Protein AF-A0A0K0FM00-F1 (afdb_monomer_lite)

Secondary structure (DSSP, 8-state):
----------------------------GGGSSTT-SSHHHHHHHHHHHHHHHHHHHHHHHHHHHHHHHHTS---S-SS--HHHHHHHHHHHHHHHHHHHHHHHHHHHHHHHHHHHHHHHHHHHHHHHHHHHHHHHHHHHHHT-

Organism: Strongyloides venezuelensis (NCBI:txid75913)

Sequence (144 aa):
MGDYSNSYTNNKNDFSDDDEEHYSDVQSPTSHLDDLDSEDEKAKHAREQHRALERRRRDNIKEMYAVLKSSIPVNDSDAPPRTTILIKTFETIKETSQAIQNYDDDCRMLQEENEQLEEELATLEEQYMKISKEIDEERNQNNK

Structure (mmCIF, N/CA/C/O backbone):
data_AF-A0A0K0FM00-F1
#
_entry.id   AF-A0A0K0FM00-F1
#
loop_
_atom_site.group_PDB
_atom_site.id
_atom_site.type_symbol
_atom_site.label_atom_id
_atom_site.label_alt_id
_atom_site.label_comp_id
_atom_site.label_asym_id
_atom_site.label_entity_id
_atom_site.label_seq_id
_atom_site.pdbx_PDB_ins_code
_atom_site.Cartn_x
_atom_site.Cartn_y
_atom_site.Cartn_z
_atom_site.occupancy
_atom_site.B_iso_or_equiv
_atom_site.auth_seq_id
_atom_site.auth_comp_id
_atom_site.auth_asym_id
_atom_site.auth_atom_id
_atom_site.pdbx_PDB_model_num
ATOM 1 N N . MET A 1 1 ? 26.197 38.320 -0.863 1.00 39.03 1 MET A N 1
ATOM 2 C CA . MET A 1 1 ? 25.007 38.441 -1.732 1.00 39.03 1 MET A CA 1
ATOM 3 C C . MET A 1 1 ? 25.479 38.159 -3.147 1.00 39.03 1 MET A C 1
ATOM 5 O O . MET A 1 1 ? 26.338 38.899 -3.595 1.00 39.03 1 MET A O 1
ATOM 9 N N . GLY A 1 2 ? 25.263 36.958 -3.691 1.00 45.50 2 GLY A N 1
ATOM 10 C CA . GLY A 1 2 ? 24.057 36.597 -4.468 1.00 45.50 2 GLY A CA 1
ATOM 11 C C . GLY A 1 2 ? 24.296 37.059 -5.918 1.00 45.50 2 GLY A C 1
ATOM 12 O O . GLY A 1 2 ? 24.593 38.228 -6.104 1.00 45.50 2 GLY A O 1
ATOM 13 N N . ASP A 1 3 ? 24.356 36.228 -6.958 1.00 41.09 3 ASP A N 1
ATOM 14 C CA . ASP A 1 3 ? 23.442 35.130 -7.261 1.00 41.09 3 ASP A CA 1
ATOM 15 C C . ASP A 1 3 ? 24.099 34.026 -8.107 1.00 41.09 3 ASP A C 1
ATOM 17 O O . ASP A 1 3 ? 24.854 34.276 -9.048 1.00 41.09 3 ASP A O 1
ATOM 21 N N . TYR A 1 4 ? 23.773 32.781 -7.760 1.00 45.44 4 TYR A N 1
ATOM 22 C CA . TYR A 1 4 ? 24.055 31.586 -8.548 1.00 45.44 4 TYR A CA 1
ATOM 23 C C . TYR A 1 4 ? 23.061 31.513 -9.714 1.00 45.44 4 TYR A C 1
ATOM 25 O O . TYR A 1 4 ? 21.887 31.211 -9.511 1.00 45.44 4 TYR A O 1
ATOM 33 N N . SER A 1 5 ? 23.528 31.749 -10.939 1.00 49.75 5 SER A N 1
ATOM 34 C CA . SER A 1 5 ? 22.762 31.426 -12.146 1.00 49.75 5 SER A CA 1
ATOM 35 C C . SER A 1 5 ? 22.973 29.950 -12.483 1.00 49.75 5 SER A C 1
ATOM 37 O O . SER A 1 5 ? 24.011 29.563 -13.015 1.00 49.75 5 SER A O 1
ATOM 39 N N . ASN A 1 6 ? 22.008 29.114 -12.102 1.00 40.91 6 ASN A N 1
ATOM 40 C CA . ASN A 1 6 ? 22.009 27.677 -12.353 1.00 40.91 6 ASN A CA 1
ATOM 41 C C . ASN A 1 6 ? 20.945 27.366 -13.418 1.00 40.91 6 ASN A C 1
ATOM 43 O O . ASN A 1 6 ? 19.800 27.051 -13.096 1.00 40.91 6 ASN A O 1
ATOM 47 N N . SER A 1 7 ? 21.294 27.514 -14.697 1.00 40.41 7 SER A N 1
ATOM 48 C CA . SER A 1 7 ? 20.387 27.218 -15.811 1.00 40.41 7 SER A CA 1
ATOM 49 C C . SER A 1 7 ? 20.455 25.734 -16.189 1.00 40.41 7 SER A C 1
ATOM 51 O O . SER A 1 7 ? 21.160 25.347 -17.122 1.00 40.41 7 SER A O 1
ATOM 53 N N . TYR A 1 8 ? 19.707 24.889 -15.481 1.00 44.97 8 TYR A N 1
ATOM 54 C CA . TYR A 1 8 ? 19.398 23.536 -15.949 1.00 44.97 8 TYR A CA 1
ATOM 55 C C . TYR A 1 8 ? 18.178 23.565 -16.871 1.00 44.97 8 TYR A C 1
ATOM 57 O O . TYR A 1 8 ? 17.052 23.316 -16.451 1.00 44.97 8 TYR A O 1
ATOM 65 N N . THR A 1 9 ? 18.408 23.838 -18.153 1.00 49.88 9 THR A N 1
ATOM 66 C CA . THR A 1 9 ? 17.435 23.539 -19.211 1.00 49.88 9 THR A CA 1
ATOM 67 C C . THR A 1 9 ? 18.142 22.909 -20.397 1.00 49.88 9 THR A C 1
ATOM 69 O O . THR A 1 9 ? 18.679 23.608 -21.251 1.00 49.88 9 THR A O 1
ATOM 72 N N . ASN A 1 10 ? 18.121 21.579 -20.457 1.00 40.06 10 ASN A N 1
ATOM 73 C CA . ASN A 1 10 ?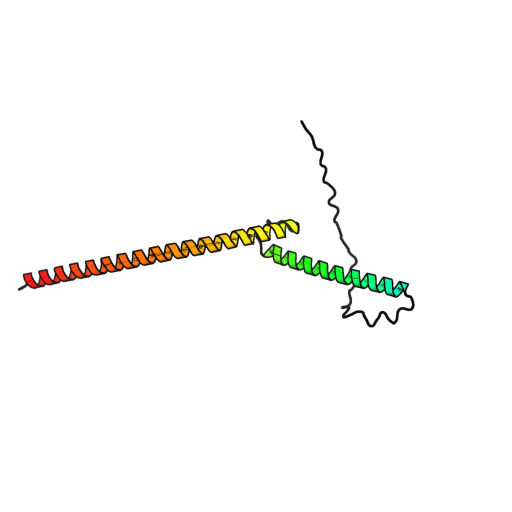 18.105 20.865 -21.730 1.00 40.06 10 ASN A CA 1
ATOM 74 C C . ASN A 1 10 ? 17.588 19.441 -21.499 1.00 40.06 10 ASN A C 1
ATOM 76 O O . ASN A 1 10 ? 18.336 18.470 -21.494 1.00 40.06 10 ASN A O 1
ATOM 80 N N . ASN A 1 11 ? 16.280 19.323 -21.265 1.00 49.47 11 ASN A N 1
ATOM 81 C CA . ASN A 1 11 ? 15.602 18.034 -21.306 1.00 49.47 11 ASN A CA 1
ATOM 82 C C . ASN A 1 11 ? 15.235 17.748 -22.771 1.00 49.47 11 ASN A C 1
ATOM 84 O O . ASN A 1 11 ? 14.113 17.981 -23.205 1.00 49.47 11 ASN A O 1
ATOM 88 N N . LYS A 1 12 ? 16.224 17.299 -23.551 1.00 53.53 12 LYS A N 1
ATOM 89 C CA . LYS A 1 12 ? 16.005 16.616 -24.830 1.00 53.53 12 LYS A CA 1
ATOM 90 C C . LYS A 1 12 ? 16.305 15.140 -24.622 1.00 53.53 12 LYS A C 1
ATOM 92 O O . LYS A 1 12 ? 17.395 14.681 -24.926 1.00 53.53 12 LYS A O 1
ATOM 97 N N . ASN A 1 13 ? 15.327 14.423 -24.088 1.00 48.69 13 ASN A N 1
ATOM 98 C CA . ASN A 1 13 ? 15.236 12.977 -24.253 1.00 48.69 13 ASN A CA 1
ATOM 99 C C . ASN A 1 13 ? 13.907 12.677 -24.946 1.00 48.69 13 ASN A C 1
ATOM 101 O O . ASN A 1 13 ? 13.009 12.072 -24.370 1.00 48.69 13 ASN A O 1
ATOM 105 N N . ASP A 1 14 ? 13.797 13.167 -26.178 1.00 54.19 14 ASP A N 1
ATOM 106 C CA . ASP A 1 14 ? 12.871 12.644 -27.175 1.00 54.19 14 ASP A CA 1
ATOM 107 C C . ASP A 1 14 ? 13.636 11.565 -27.950 1.00 54.19 14 ASP A C 1
ATOM 109 O O . ASP A 1 14 ? 14.334 11.839 -28.922 1.00 54.19 14 ASP A O 1
ATOM 113 N N . PHE A 1 15 ? 13.629 10.352 -27.399 1.00 48.22 15 PHE A N 1
ATOM 114 C CA . PHE A 1 15 ? 14.044 9.145 -28.106 1.00 48.22 15 PHE A CA 1
ATOM 115 C C . PHE A 1 15 ? 12.770 8.525 -28.694 1.00 48.22 15 PHE A C 1
ATOM 117 O O . PHE A 1 15 ? 12.253 7.539 -28.168 1.00 48.22 15 PHE A O 1
ATOM 124 N N . SER A 1 16 ? 12.227 9.142 -29.744 1.00 49.12 16 SER A N 1
ATOM 125 C CA . SER A 1 16 ? 11.353 8.435 -30.681 1.00 49.12 16 SER A CA 1
ATOM 126 C C . SER A 1 16 ? 12.253 7.639 -31.627 1.00 49.12 16 SER A C 1
ATOM 128 O O . SER A 1 16 ? 12.805 8.138 -32.600 1.00 49.12 16 SER A O 1
ATOM 130 N N . ASP A 1 17 ? 12.490 6.391 -31.239 1.00 53.12 17 ASP A N 1
ATOM 131 C CA . ASP A 1 17 ? 13.140 5.356 -32.043 1.00 53.12 17 ASP A CA 1
ATOM 132 C C . ASP A 1 17 ? 12.032 4.693 -32.875 1.00 53.12 17 ASP A C 1
ATOM 134 O O . ASP A 1 17 ? 11.588 3.587 -32.572 1.00 53.12 17 ASP A O 1
ATOM 138 N N . ASP A 1 18 ? 11.489 5.458 -33.827 1.00 50.31 18 ASP A N 1
ATOM 139 C CA . ASP A 1 18 ? 10.442 5.041 -34.769 1.00 50.31 18 ASP A CA 1
ATOM 140 C C . ASP A 1 18 ? 11.066 4.256 -35.935 1.00 50.31 18 ASP A C 1
ATOM 142 O O . ASP A 1 18 ? 10.965 4.638 -37.094 1.00 50.31 18 ASP A O 1
ATOM 146 N N . ASP A 1 19 ? 11.779 3.179 -35.600 1.00 54.31 19 ASP A N 1
ATOM 147 C CA . ASP A 1 19 ? 12.165 2.129 -36.545 1.00 54.31 19 ASP A CA 1
ATOM 148 C C . ASP A 1 19 ? 11.310 0.899 -36.213 1.00 54.31 19 ASP A C 1
ATOM 150 O O . ASP A 1 19 ? 11.698 0.006 -35.454 1.00 54.31 19 ASP A O 1
ATOM 154 N N . GLU A 1 20 ? 10.087 0.895 -36.746 1.00 52.91 20 GLU A N 1
ATOM 155 C CA . GLU A 1 20 ? 9.136 -0.215 -36.685 1.00 52.91 20 GLU A CA 1
ATOM 156 C C . GLU A 1 20 ? 9.595 -1.350 -37.626 1.00 52.91 20 GLU A C 1
ATOM 158 O O . GLU A 1 20 ? 8.971 -1.652 -38.641 1.00 52.91 20 GLU A O 1
ATOM 163 N N . GLU A 1 21 ? 10.738 -1.976 -37.322 1.00 53.25 21 GLU A N 1
ATOM 164 C CA . GLU A 1 21 ? 11.169 -3.201 -38.001 1.00 53.25 21 GLU A CA 1
ATOM 165 C C . GLU A 1 21 ? 10.549 -4.438 -37.331 1.00 53.25 21 GLU A C 1
ATOM 167 O O . GLU A 1 21 ? 10.632 -4.649 -36.122 1.00 53.25 21 GLU A O 1
ATOM 172 N N . HIS A 1 22 ? 9.904 -5.276 -38.144 1.00 56.19 22 HIS A N 1
ATOM 173 C CA . HIS A 1 22 ? 9.198 -6.492 -37.743 1.00 56.19 22 HIS A CA 1
ATOM 174 C C . HIS A 1 22 ? 10.168 -7.538 -37.152 1.00 56.19 22 HIS A C 1
ATOM 176 O O . HIS A 1 22 ? 10.713 -8.383 -37.865 1.00 56.19 22 HIS A O 1
ATOM 182 N N . TYR A 1 23 ? 10.364 -7.515 -35.831 1.00 56.75 23 TYR A N 1
ATOM 183 C CA . TYR A 1 23 ? 11.227 -8.450 -35.105 1.00 56.75 23 TYR A CA 1
ATOM 184 C C . TYR A 1 23 ? 10.694 -9.886 -35.195 1.00 56.75 23 TYR A C 1
ATOM 186 O O . TYR A 1 23 ? 9.684 -10.240 -34.586 1.00 56.75 23 TYR A O 1
ATOM 194 N N . SER A 1 24 ? 11.382 -10.738 -35.955 1.00 47.25 24 SER A N 1
ATOM 195 C CA . SER A 1 24 ? 11.204 -12.184 -35.826 1.00 47.25 24 SER A CA 1
ATOM 196 C C . SER A 1 24 ? 11.703 -12.632 -34.447 1.00 47.25 24 SER A C 1
ATOM 198 O O . SER A 1 24 ? 12.692 -12.110 -33.931 1.00 47.25 24 SER A O 1
ATOM 200 N N . ASP A 1 25 ? 10.980 -13.565 -33.823 1.00 52.94 25 ASP A N 1
ATOM 201 C CA . ASP A 1 25 ? 11.319 -14.172 -32.533 1.00 52.94 25 ASP A CA 1
ATOM 202 C C . ASP A 1 25 ? 12.649 -14.934 -32.662 1.00 52.94 25 ASP A C 1
ATOM 204 O O . ASP A 1 25 ? 12.682 -16.116 -33.004 1.00 52.94 25 ASP A O 1
ATOM 208 N N . VAL A 1 26 ? 13.773 -14.236 -32.462 1.00 57.09 26 VAL A N 1
ATOM 209 C CA . VAL A 1 26 ? 15.116 -14.831 -32.445 1.00 57.09 26 VAL A CA 1
ATOM 210 C C . VAL A 1 26 ? 15.256 -15.642 -31.158 1.00 57.09 26 VAL A C 1
ATOM 212 O O . VAL A 1 26 ? 15.808 -15.199 -30.148 1.00 57.09 26 VAL A O 1
ATOM 215 N N . GLN A 1 27 ? 14.731 -16.864 -31.191 1.00 55.62 27 GLN A N 1
ATOM 216 C CA . GLN A 1 27 ? 15.123 -17.921 -30.274 1.00 55.62 27 GLN A CA 1
ATOM 217 C C . GLN A 1 27 ? 16.553 -18.349 -30.627 1.00 55.62 27 GLN A C 1
ATOM 219 O O . GLN A 1 27 ? 16.780 -18.997 -31.639 1.00 55.62 27 GLN A O 1
ATOM 224 N N . SER A 1 28 ? 17.502 -17.976 -29.764 1.00 50.59 28 SER A N 1
ATOM 225 C CA . SER A 1 28 ? 18.899 -18.441 -29.697 1.00 50.59 28 SER A CA 1
ATOM 226 C C . SER A 1 28 ? 19.745 -18.330 -30.992 1.00 50.59 28 SER A C 1
ATOM 228 O O . SER A 1 28 ? 19.622 -19.145 -31.903 1.00 50.59 28 SER A O 1
ATOM 230 N N . PRO A 1 29 ? 20.698 -17.382 -31.075 1.00 50.22 29 PRO A N 1
ATOM 231 C CA . PRO A 1 29 ? 21.325 -16.990 -32.338 1.00 50.22 29 PRO A CA 1
ATOM 232 C C . PRO A 1 29 ? 22.590 -17.769 -32.733 1.00 50.22 29 PRO A C 1
ATOM 234 O O . PRO A 1 29 ? 23.384 -17.278 -33.534 1.00 50.22 29 PRO A O 1
ATOM 237 N N . THR A 1 30 ? 22.847 -18.955 -32.184 1.00 54.34 30 THR A N 1
ATOM 238 C CA . THR A 1 30 ? 24.133 -19.625 -32.452 1.00 54.34 30 THR A CA 1
ATOM 239 C C . THR A 1 30 ? 24.200 -20.296 -33.824 1.00 54.34 30 THR A C 1
ATOM 241 O O . THR A 1 30 ? 25.298 -20.559 -34.291 1.00 54.34 30 THR A O 1
ATOM 244 N N . SER A 1 31 ? 23.073 -20.570 -34.490 1.00 55.00 31 SER A N 1
ATOM 245 C CA . SER A 1 31 ? 23.056 -21.362 -35.733 1.00 55.00 31 SER A CA 1
ATOM 246 C C . SER A 1 31 ? 23.208 -20.562 -37.032 1.00 55.00 31 SER A C 1
ATOM 248 O O . SER A 1 31 ? 23.450 -21.170 -38.067 1.00 55.00 31 SER A O 1
ATOM 250 N N . HIS A 1 32 ? 23.072 -19.230 -37.012 1.00 56.81 32 HIS A N 1
ATOM 251 C CA . HIS A 1 32 ? 23.121 -18.398 -38.230 1.00 56.81 32 HIS A CA 1
ATOM 252 C C . HIS A 1 32 ? 24.405 -17.558 -38.359 1.00 56.81 32 HIS A C 1
ATOM 254 O O . HIS A 1 32 ? 24.562 -16.788 -39.299 1.00 56.81 32 HIS A O 1
ATOM 260 N N . LEU A 1 33 ? 25.330 -17.685 -37.403 1.00 56.75 33 LEU A N 1
ATOM 261 C CA . LEU A 1 33 ? 26.640 -17.022 -37.445 1.00 56.75 33 LEU A CA 1
ATOM 262 C C . LEU A 1 33 ? 27.644 -17.744 -38.359 1.00 56.75 33 LEU A C 1
ATOM 264 O O . LEU A 1 33 ? 28.577 -17.103 -38.840 1.00 56.75 33 LEU A O 1
ATOM 268 N N . ASP A 1 34 ? 27.450 -19.045 -38.600 1.00 59.22 34 ASP A N 1
ATOM 269 C CA . ASP A 1 34 ? 28.361 -19.878 -39.399 1.00 59.22 34 ASP A CA 1
ATOM 270 C C . ASP A 1 34 ? 28.223 -19.660 -40.918 1.00 59.22 34 ASP A C 1
ATOM 272 O O . ASP A 1 34 ? 29.150 -19.983 -41.654 1.00 59.22 34 ASP A O 1
ATOM 276 N N . ASP A 1 35 ? 27.116 -19.062 -41.377 1.00 63.62 35 ASP A N 1
ATOM 277 C CA . ASP A 1 35 ? 26.832 -18.764 -42.797 1.00 63.62 35 ASP A CA 1
ATOM 278 C C . ASP A 1 35 ? 27.310 -17.364 -43.241 1.00 63.62 35 ASP A C 1
ATOM 280 O O . ASP A 1 35 ? 27.113 -16.966 -44.389 1.00 63.62 35 ASP A O 1
ATOM 284 N N . LEU A 1 36 ? 27.916 -16.585 -42.339 1.00 69.81 36 LEU A N 1
ATOM 285 C CA . LEU A 1 36 ? 28.429 -15.250 -42.653 1.00 69.81 36 LEU A CA 1
ATOM 286 C C . LEU A 1 36 ? 29.885 -15.346 -43.128 1.00 69.81 36 LEU A C 1
ATOM 288 O O . LEU A 1 36 ? 30.775 -15.733 -42.367 1.00 69.81 36 LEU A O 1
ATOM 292 N N . ASP A 1 37 ? 30.116 -14.967 -44.385 1.00 67.56 37 ASP A N 1
ATOM 293 C CA . ASP A 1 37 ? 31.381 -15.155 -45.113 1.00 67.56 37 ASP A CA 1
ATOM 294 C C . ASP A 1 37 ? 32.522 -14.251 -44.604 1.00 67.56 37 ASP A C 1
ATOM 296 O O . ASP A 1 37 ? 33.698 -14.497 -44.886 1.00 67.56 37 ASP A O 1
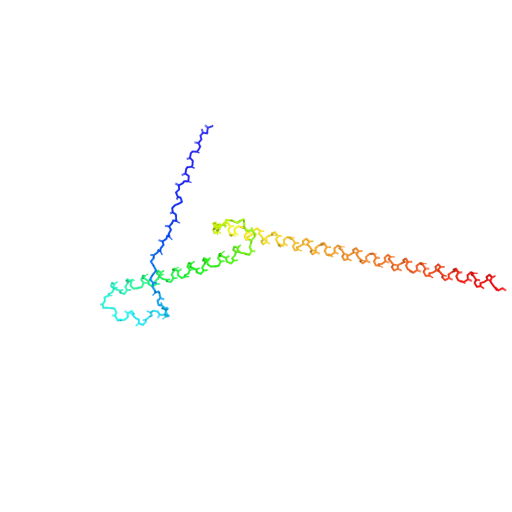ATOM 300 N N . SER A 1 38 ? 32.207 -13.205 -43.828 1.00 79.62 38 SER A N 1
ATOM 301 C CA . SER A 1 38 ? 33.198 -12.269 -43.289 1.00 79.62 38 SER A CA 1
ATOM 302 C C . SER A 1 38 ? 33.089 -12.057 -41.775 1.00 79.62 38 SER A C 1
ATOM 304 O O . SER A 1 38 ? 32.008 -11.975 -41.188 1.00 79.62 38 SER A O 1
ATOM 306 N N . GLU A 1 39 ? 34.245 -11.906 -41.124 1.00 77.44 39 GLU A N 1
ATOM 307 C CA . GLU A 1 39 ? 34.327 -11.592 -39.689 1.00 77.44 39 GLU A CA 1
ATOM 308 C C . GLU A 1 39 ? 33.674 -10.238 -39.347 1.00 77.44 39 GLU A C 1
ATOM 310 O O . GLU A 1 39 ? 33.112 -10.071 -38.262 1.00 77.44 39 GLU A O 1
ATOM 315 N N . ASP A 1 40 ? 33.660 -9.295 -40.295 1.00 80.56 40 ASP A N 1
ATOM 316 C CA . ASP A 1 40 ? 32.981 -8.005 -40.146 1.00 80.56 40 ASP A CA 1
ATOM 317 C C . ASP A 1 40 ? 31.447 -8.153 -40.122 1.00 80.56 40 ASP A C 1
ATOM 319 O O . ASP A 1 40 ? 30.773 -7.498 -39.318 1.00 80.56 40 ASP A O 1
ATOM 323 N N . GLU A 1 41 ? 30.874 -9.041 -40.940 1.00 79.38 41 GLU A N 1
ATOM 324 C CA . GLU A 1 41 ? 29.434 -9.338 -40.924 1.00 79.38 41 GLU A CA 1
ATOM 325 C C . GLU A 1 41 ? 29.020 -10.053 -39.639 1.00 79.38 41 GLU A C 1
ATOM 327 O O . GLU A 1 41 ? 28.015 -9.676 -39.028 1.00 79.38 41 GLU A O 1
ATOM 332 N N . LYS A 1 42 ? 29.829 -11.008 -39.160 1.00 79.50 42 LYS A N 1
ATOM 333 C CA . LYS A 1 42 ? 29.609 -11.660 -37.858 1.00 79.50 42 LYS A CA 1
ATOM 334 C C . LYS A 1 42 ? 29.626 -10.648 -36.716 1.00 79.50 42 LYS A C 1
ATOM 336 O O . LYS A 1 42 ? 28.735 -10.662 -35.864 1.00 79.50 42 LYS A O 1
ATOM 341 N N . ALA A 1 43 ? 30.589 -9.724 -36.715 1.00 84.94 43 ALA A N 1
ATOM 342 C CA . ALA A 1 43 ? 30.680 -8.675 -35.705 1.00 84.94 43 ALA A CA 1
ATOM 343 C C . ALA A 1 43 ? 29.484 -7.710 -35.755 1.00 84.94 43 ALA A C 1
ATOM 345 O O . ALA A 1 43 ? 28.971 -7.305 -34.707 1.00 84.94 43 ALA A O 1
ATOM 346 N N . LYS A 1 44 ? 29.011 -7.347 -36.954 1.00 85.75 44 LYS A N 1
ATOM 347 C CA . LYS A 1 44 ? 27.814 -6.513 -37.131 1.00 85.75 44 LYS A CA 1
ATOM 348 C C . LYS A 1 44 ? 26.559 -7.224 -36.624 1.00 85.75 44 LYS A C 1
ATOM 350 O O . LYS A 1 44 ? 25.801 -6.631 -35.860 1.00 85.75 44 LYS A O 1
ATOM 355 N N . HIS A 1 45 ? 26.376 -8.492 -36.984 1.00 85.31 45 HIS A N 1
ATOM 356 C CA . HIS A 1 45 ? 25.238 -9.303 -36.558 1.00 85.31 45 HIS A CA 1
ATOM 357 C C . HIS A 1 45 ? 25.209 -9.496 -35.034 1.00 85.31 45 HIS A C 1
ATOM 359 O O . HIS A 1 45 ? 24.172 -9.291 -34.405 1.00 85.31 45 HIS A O 1
ATOM 365 N N . ALA A 1 46 ? 26.358 -9.770 -34.409 1.00 87.56 46 ALA A N 1
ATOM 366 C CA . ALA A 1 46 ? 26.466 -9.871 -32.953 1.00 87.56 46 ALA A CA 1
ATOM 367 C C . ALA A 1 46 ? 26.106 -8.555 -32.238 1.00 87.56 46 ALA A C 1
ATOM 369 O O . ALA A 1 46 ? 25.404 -8.560 -31.224 1.00 87.56 46 ALA A O 1
ATOM 370 N N . ARG A 1 47 ? 26.549 -7.405 -32.771 1.00 90.00 47 ARG A N 1
ATOM 371 C CA . ARG A 1 47 ? 26.167 -6.088 -32.231 1.00 90.00 47 ARG A CA 1
ATOM 372 C C . ARG A 1 47 ? 24.671 -5.840 -32.363 1.00 90.00 47 ARG A C 1
ATOM 374 O O . ARG A 1 47 ? 24.073 -5.314 -31.428 1.00 90.00 47 ARG A O 1
ATOM 381 N N . GLU A 1 48 ? 24.077 -6.215 -33.489 1.00 89.06 48 GLU A N 1
ATOM 382 C CA . GLU A 1 48 ? 22.650 -6.013 -33.727 1.00 89.06 48 GLU A CA 1
ATOM 383 C C . GLU A 1 48 ? 21.797 -6.848 -32.769 1.00 89.06 48 GLU A C 1
ATOM 385 O O . GLU A 1 48 ? 20.926 -6.317 -32.084 1.00 89.06 48 GLU A O 1
ATOM 390 N N . GLN A 1 49 ? 22.141 -8.124 -32.588 1.00 90.75 49 GLN A N 1
ATOM 391 C CA . GLN A 1 49 ? 21.489 -8.980 -31.595 1.00 90.75 49 GLN A CA 1
ATOM 392 C C . GLN A 1 49 ? 21.604 -8.427 -30.176 1.00 90.75 49 GLN A C 1
ATOM 394 O O . GLN A 1 49 ? 20.629 -8.428 -29.426 1.00 90.75 49 GLN A O 1
ATOM 399 N N . HIS A 1 50 ? 22.780 -7.913 -29.804 1.00 93.56 50 HIS A N 1
ATOM 400 C CA . HIS A 1 50 ? 22.969 -7.286 -28.501 1.00 93.56 50 HIS A CA 1
ATOM 401 C C . HIS A 1 50 ? 22.069 -6.049 -28.328 1.00 93.56 50 HIS A C 1
ATOM 403 O O . HIS A 1 50 ? 21.489 -5.843 -27.261 1.00 93.56 50 HIS A O 1
ATOM 409 N N . ARG A 1 51 ? 21.914 -5.219 -29.370 1.00 93.06 51 ARG A N 1
ATOM 410 C CA . ARG A 1 51 ? 21.011 -4.054 -29.345 1.00 93.06 51 ARG A CA 1
ATOM 411 C C . ARG A 1 51 ? 19.548 -4.477 -29.239 1.00 93.06 51 ARG A C 1
ATOM 413 O O . ARG A 1 51 ? 18.825 -3.883 -28.439 1.00 93.06 51 ARG A O 1
ATOM 420 N N . ALA A 1 52 ? 19.138 -5.505 -29.980 1.00 92.56 52 ALA A N 1
ATOM 421 C CA . ALA A 1 52 ? 17.789 -6.061 -29.930 1.00 92.56 52 ALA A CA 1
ATOM 422 C C . ALA A 1 52 ? 17.454 -6.622 -28.538 1.00 92.56 52 ALA A C 1
ATOM 424 O O . ALA A 1 52 ? 16.414 -6.297 -27.962 1.00 92.56 52 ALA A O 1
ATOM 425 N N . LEU A 1 53 ? 18.372 -7.391 -27.944 1.00 95.38 53 LEU A N 1
ATOM 426 C CA . LEU A 1 53 ? 18.206 -7.926 -26.594 1.00 95.38 53 LEU A CA 1
ATOM 427 C C . LEU A 1 53 ? 18.055 -6.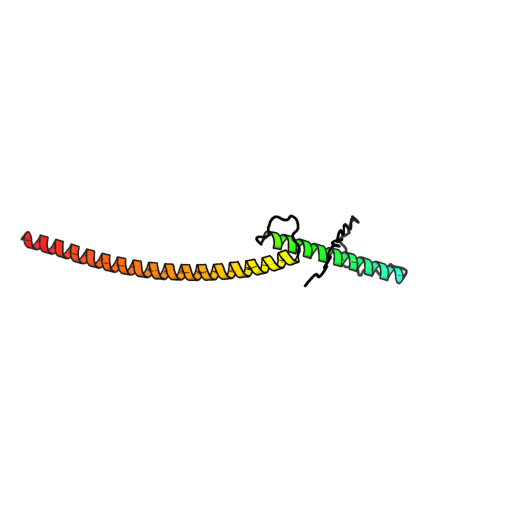807 -25.556 1.00 95.38 53 LEU A C 1
ATOM 429 O O . LEU A 1 53 ? 17.168 -6.861 -24.703 1.00 95.38 53 LEU A O 1
ATOM 433 N N . GLU A 1 54 ? 18.887 -5.768 -25.640 1.00 96.38 54 GLU A N 1
ATOM 434 C CA . GLU A 1 54 ? 18.817 -4.640 -24.714 1.00 96.38 54 GLU A CA 1
ATOM 435 C C . GLU A 1 54 ? 17.533 -3.810 -24.905 1.00 96.38 54 GLU A C 1
ATOM 437 O O . GLU A 1 54 ? 16.983 -3.332 -23.913 1.00 96.38 54 GLU A O 1
ATOM 442 N N . ARG A 1 55 ? 17.004 -3.668 -26.133 1.00 95.25 55 ARG A N 1
ATOM 443 C CA . ARG A 1 55 ? 15.672 -3.067 -26.372 1.00 95.25 55 ARG A CA 1
ATOM 444 C C . ARG A 1 55 ? 14.591 -3.844 -25.620 1.00 95.25 55 ARG A C 1
ATOM 446 O O . ARG A 1 55 ? 13.933 -3.266 -24.757 1.00 95.25 55 ARG A O 1
ATOM 453 N N . ARG A 1 56 ? 14.522 -5.166 -25.819 1.00 95.75 56 ARG A N 1
ATOM 454 C CA . ARG A 1 56 ? 13.568 -6.040 -25.115 1.00 95.75 56 ARG A CA 1
ATOM 455 C C . ARG A 1 56 ? 13.707 -5.945 -23.592 1.00 95.75 56 ARG A C 1
ATOM 457 O O . ARG A 1 56 ? 12.706 -5.887 -22.879 1.00 95.75 56 ARG A O 1
ATOM 464 N N . ARG A 1 57 ? 14.941 -5.883 -23.077 1.00 97.62 57 ARG A N 1
ATOM 465 C CA . ARG A 1 57 ? 15.202 -5.697 -21.640 1.00 97.62 57 ARG A CA 1
ATOM 466 C C . ARG A 1 57 ? 14.646 -4.364 -21.131 1.00 97.62 57 ARG A C 1
ATOM 468 O O . ARG A 1 57 ? 14.035 -4.322 -20.064 1.00 97.62 57 ARG A O 1
ATOM 475 N N . ARG A 1 58 ? 14.847 -3.272 -21.876 1.00 97.31 58 ARG A N 1
ATOM 476 C CA . ARG A 1 58 ? 14.322 -1.945 -21.515 1.00 97.31 58 ARG A CA 1
ATOM 477 C C . ARG A 1 58 ? 12.799 -1.897 -21.550 1.00 97.31 58 ARG A C 1
ATOM 479 O O . ARG A 1 58 ? 12.224 -1.268 -20.662 1.00 97.31 58 ARG A O 1
ATOM 486 N N . ASP A 1 59 ? 12.167 -2.560 -22.513 1.00 96.94 59 ASP A N 1
ATOM 487 C CA . ASP A 1 59 ? 10.706 -2.620 -22.617 1.00 96.94 59 ASP A CA 1
ATOM 488 C C . ASP A 1 59 ? 10.094 -3.376 -21.440 1.00 96.94 59 ASP A C 1
ATOM 490 O O . ASP A 1 59 ? 9.167 -2.872 -20.808 1.00 96.94 59 ASP A O 1
ATOM 494 N N . ASN A 1 60 ? 10.691 -4.504 -21.044 1.00 97.19 60 ASN A N 1
ATOM 495 C CA . ASN A 1 60 ? 10.263 -5.225 -19.848 1.00 97.19 60 ASN A CA 1
ATOM 496 C C . ASN A 1 60 ? 10.386 -4.363 -18.578 1.00 97.19 60 ASN A C 1
ATOM 498 O O . ASN A 1 60 ? 9.454 -4.283 -17.783 1.00 97.19 60 ASN A O 1
ATOM 502 N N . ILE A 1 61 ? 11.496 -3.636 -18.410 1.00 96.38 61 ILE A N 1
ATOM 503 C CA . ILE A 1 61 ? 11.648 -2.699 -17.286 1.00 96.38 61 ILE A CA 1
ATOM 504 C C . ILE A 1 61 ? 10.585 -1.592 -17.350 1.00 96.38 61 ILE A C 1
ATOM 506 O O . ILE A 1 61 ? 10.024 -1.216 -16.322 1.00 96.38 61 ILE A O 1
ATOM 510 N N . LYS A 1 62 ? 10.297 -1.050 -18.539 1.00 95.19 62 LYS A N 1
ATOM 511 C CA . LYS A 1 62 ? 9.273 -0.012 -18.733 1.00 95.19 62 LYS A CA 1
ATOM 512 C C . LYS A 1 62 ? 7.887 -0.513 -18.317 1.00 95.19 62 LYS A C 1
ATOM 514 O O . LYS A 1 62 ? 7.183 0.221 -17.628 1.00 95.19 62 LYS A O 1
ATOM 519 N N . GLU A 1 63 ? 7.540 -1.746 -18.672 1.00 95.25 63 GLU A N 1
ATOM 520 C CA . GLU A 1 63 ? 6.302 -2.409 -18.254 1.00 95.25 63 GLU A CA 1
ATOM 521 C C . GLU A 1 63 ? 6.240 -2.581 -16.729 1.00 95.25 63 GLU A C 1
ATOM 523 O O . GLU A 1 63 ? 5.248 -2.199 -16.108 1.00 95.25 63 GLU A O 1
ATOM 528 N N . MET A 1 64 ? 7.330 -3.030 -16.092 1.00 95.75 64 MET A N 1
ATOM 529 C CA . MET A 1 64 ? 7.396 -3.130 -14.627 1.00 95.75 64 MET A CA 1
ATOM 530 C C . MET A 1 64 ? 7.156 -1.779 -13.935 1.00 95.75 64 MET A C 1
ATOM 532 O O . MET A 1 64 ? 6.447 -1.719 -12.932 1.00 95.75 64 MET A O 1
ATOM 536 N N . TYR A 1 65 ? 7.696 -0.678 -14.472 1.00 95.00 65 TYR A N 1
ATOM 537 C CA . TYR A 1 65 ? 7.421 0.666 -13.946 1.00 95.00 65 TYR A CA 1
ATOM 538 C C . TYR A 1 65 ? 5.959 1.092 -14.128 1.00 95.00 65 TYR A C 1
ATOM 540 O O . TYR A 1 65 ? 5.448 1.828 -13.284 1.00 95.00 65 TYR A O 1
ATOM 548 N N . ALA A 1 66 ? 5.283 0.650 -15.193 1.00 91.75 66 ALA A N 1
ATOM 549 C CA . ALA A 1 66 ? 3.867 0.941 -15.407 1.00 91.75 66 ALA A CA 1
ATOM 550 C C . ALA A 1 66 ? 2.985 0.238 -14.362 1.00 91.75 66 ALA A C 1
ATOM 552 O O . ALA A 1 66 ? 2.140 0.886 -13.748 1.00 91.75 66 ALA A O 1
ATOM 553 N N . VAL A 1 67 ? 3.250 -1.046 -14.093 1.00 93.31 67 VAL A N 1
ATOM 554 C CA . VAL A 1 67 ? 2.573 -1.816 -13.031 1.00 93.31 67 VAL A CA 1
ATOM 555 C C . VAL A 1 67 ? 2.860 -1.226 -11.648 1.00 93.31 67 VAL A C 1
ATOM 557 O O . VAL A 1 67 ? 1.973 -1.117 -10.799 1.00 93.31 67 VAL A O 1
ATOM 560 N N . LEU A 1 68 ? 4.105 -0.806 -11.409 1.00 93.31 68 LEU A N 1
ATOM 561 C CA . LEU A 1 68 ? 4.468 -0.180 -10.145 1.00 93.31 68 LEU A CA 1
ATOM 562 C C . LEU A 1 68 ? 3.722 1.143 -9.954 1.00 93.31 68 LEU A C 1
ATOM 564 O O . LEU A 1 68 ? 3.135 1.346 -8.897 1.00 93.31 68 LEU A O 1
ATOM 568 N N . LYS A 1 69 ? 3.671 1.996 -10.989 1.00 92.56 69 LYS A N 1
ATOM 569 C CA . LYS A 1 69 ? 2.935 3.272 -10.982 1.00 92.56 69 LYS A CA 1
ATOM 570 C C . LYS A 1 69 ? 1.460 3.076 -10.627 1.00 92.56 69 LYS A C 1
ATOM 572 O O . LYS A 1 69 ? 0.942 3.860 -9.844 1.00 92.56 69 LYS A O 1
ATOM 577 N N . SER A 1 70 ? 0.790 2.058 -11.173 1.00 91.06 70 SER A N 1
ATOM 578 C CA . SER A 1 70 ? -0.633 1.817 -10.884 1.00 91.06 70 SER A CA 1
ATOM 579 C C . SER A 1 70 ? -0.901 1.332 -9.458 1.00 91.06 70 SER A C 1
ATOM 581 O O . SER A 1 70 ? -2.0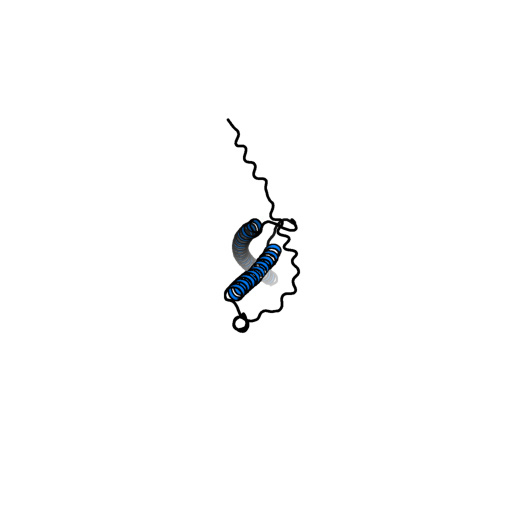41 1.377 -9.010 1.00 91.06 70 SER A O 1
ATOM 583 N N . SER A 1 71 ? 0.126 0.851 -8.753 1.00 91.19 71 SER A N 1
ATOM 584 C CA . SER A 1 71 ? 0.006 0.293 -7.399 1.00 91.19 71 SER A CA 1
ATOM 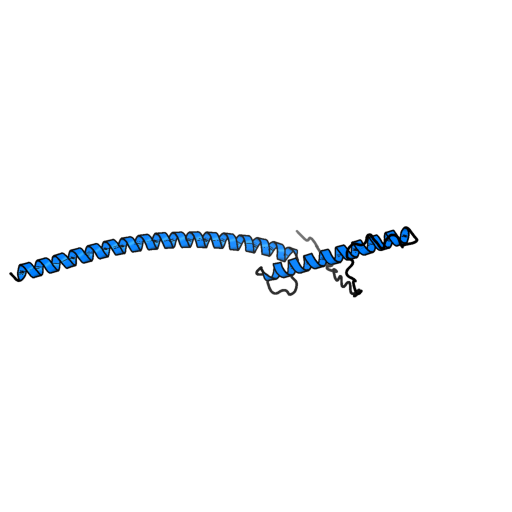585 C C . SER A 1 71 ? 0.282 1.318 -6.295 1.00 91.19 71 SER A C 1
ATOM 587 O O . SER A 1 71 ? 0.185 0.989 -5.115 1.00 91.19 71 SER A O 1
ATOM 589 N N . ILE A 1 72 ? 0.661 2.545 -6.658 1.00 91.94 72 ILE A N 1
ATOM 590 C CA . ILE A 1 72 ? 1.054 3.596 -5.719 1.00 91.94 72 ILE A CA 1
ATOM 591 C C . ILE A 1 72 ? 0.260 4.881 -5.994 1.00 91.94 72 ILE A C 1
ATOM 593 O O . ILE A 1 72 ? -0.054 5.181 -7.146 1.00 91.94 72 ILE A O 1
ATOM 597 N N . PRO A 1 73 ? -0.044 5.683 -4.963 1.00 85.12 73 PRO A N 1
ATOM 598 C CA . PRO A 1 73 ? -0.705 6.971 -5.122 1.00 85.12 73 PRO A CA 1
ATOM 599 C C . PRO A 1 73 ? 0.278 8.001 -5.697 1.00 85.12 73 PRO A C 1
ATOM 601 O O . PRO A 1 73 ? 0.970 8.721 -4.975 1.00 85.12 73 PRO A O 1
ATOM 604 N N . VAL A 1 74 ? 0.371 8.062 -7.025 1.00 81.56 74 VAL A N 1
ATOM 605 C CA . VAL A 1 74 ? 1.120 9.096 -7.749 1.00 81.56 74 VAL A CA 1
ATOM 606 C C . VAL A 1 74 ? 0.127 10.017 -8.439 1.00 81.56 74 VAL A C 1
ATOM 608 O O . VAL A 1 74 ? -0.758 9.543 -9.140 1.00 81.56 74 VAL A O 1
ATOM 611 N N . ASN A 1 75 ? 0.294 11.329 -8.251 1.00 71.62 75 ASN A N 1
ATOM 612 C CA . ASN A 1 75 ? -0.529 12.354 -8.898 1.00 71.62 75 ASN A CA 1
ATOM 613 C C . ASN A 1 75 ? -0.625 12.105 -10.415 1.00 71.62 75 ASN A C 1
ATOM 615 O O . ASN A 1 75 ? 0.389 11.736 -11.021 1.00 71.62 75 ASN A O 1
ATOM 619 N N . ASP A 1 76 ? -1.804 12.371 -10.996 1.00 63.56 76 ASP A N 1
ATOM 620 C CA . ASP A 1 76 ? -2.236 12.102 -12.386 1.00 63.56 76 ASP A CA 1
ATOM 621 C C . ASP A 1 76 ? -1.448 12.857 -13.476 1.00 63.56 76 ASP A C 1
ATOM 623 O O . ASP A 1 76 ? -1.992 13.450 -14.403 1.00 63.56 76 ASP A O 1
ATOM 627 N N . SER A 1 77 ? -0.123 12.857 -13.392 1.00 68.75 77 SER A N 1
ATOM 628 C CA . SER A 1 77 ? 0.707 13.073 -14.564 1.00 68.75 77 SER A CA 1
ATOM 629 C C . SER A 1 77 ? 0.688 11.790 -15.395 1.00 68.75 77 SER A C 1
ATOM 631 O O . SER A 1 77 ? 0.942 10.691 -14.883 1.00 68.75 77 SER A O 1
ATOM 633 N N . ASP A 1 78 ? 0.413 11.917 -16.692 1.00 68.06 78 ASP A N 1
ATOM 634 C CA . ASP A 1 78 ? 0.393 10.775 -17.612 1.00 68.06 78 ASP A CA 1
ATOM 635 C C . ASP A 1 78 ? 1.728 10.002 -17.585 1.00 68.06 78 ASP A C 1
ATOM 637 O O . ASP A 1 78 ? 1.741 8.770 -17.634 1.00 68.06 78 ASP A O 1
ATOM 641 N N . ALA A 1 79 ? 2.856 10.689 -17.352 1.00 81.75 79 ALA A N 1
ATOM 642 C CA . ALA A 1 79 ? 4.193 10.091 -17.307 1.00 81.75 79 ALA A CA 1
ATOM 643 C C . ALA A 1 79 ? 5.104 10.697 -16.210 1.00 81.75 79 ALA A C 1
ATOM 645 O O . ALA A 1 79 ? 5.956 11.538 -16.512 1.00 81.75 79 ALA A O 1
ATOM 646 N N . PRO A 1 80 ? 4.982 10.276 -14.935 1.00 88.19 80 PRO A N 1
ATOM 647 C CA . PRO A 1 80 ? 5.900 10.706 -13.887 1.00 88.19 80 PRO A CA 1
ATOM 648 C C . PRO A 1 80 ? 7.313 10.142 -14.130 1.00 88.19 80 PRO A C 1
ATOM 650 O O . PRO A 1 80 ? 7.461 9.035 -14.663 1.00 88.19 80 PRO A O 1
ATOM 653 N N . PRO A 1 81 ? 8.376 10.849 -13.701 1.00 91.38 81 PRO A N 1
ATOM 654 C CA . PRO A 1 81 ? 9.738 10.331 -13.773 1.00 91.38 81 PRO A CA 1
ATOM 655 C C . PRO A 1 81 ? 9.8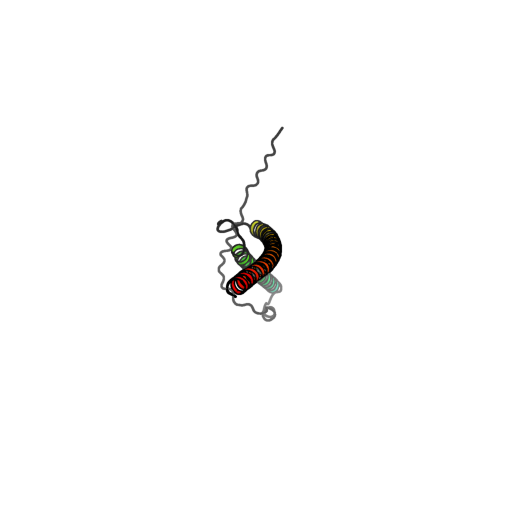90 9.000 -13.022 1.00 91.38 81 PRO A C 1
ATOM 657 O O . PRO A 1 81 ? 9.339 8.827 -11.934 1.00 91.38 81 PRO A O 1
ATOM 660 N N . ARG A 1 82 ? 10.719 8.081 -13.541 1.00 93.12 82 ARG A N 1
ATOM 661 C CA . ARG A 1 82 ? 11.016 6.790 -12.878 1.00 93.12 82 ARG A CA 1
ATOM 662 C C . ARG A 1 82 ? 11.496 6.971 -11.436 1.00 93.12 82 ARG A C 1
ATOM 664 O O . ARG A 1 82 ? 11.059 6.243 -10.554 1.00 93.12 82 ARG A O 1
ATOM 671 N N . THR A 1 83 ? 12.330 7.979 -11.181 1.00 94.62 83 THR A N 1
ATOM 672 C CA . THR A 1 83 ? 12.791 8.324 -9.828 1.00 94.62 83 THR A CA 1
ATOM 673 C C . THR A 1 83 ? 11.628 8.659 -8.895 1.00 94.62 83 THR A C 1
ATOM 675 O O . THR A 1 83 ? 11.617 8.214 -7.753 1.00 94.62 83 THR A O 1
ATOM 678 N N . THR A 1 84 ? 10.622 9.392 -9.379 1.00 93.12 84 THR A N 1
ATOM 679 C CA . THR A 1 84 ? 9.420 9.721 -8.603 1.00 93.12 84 THR A CA 1
ATOM 680 C C . THR A 1 84 ? 8.618 8.469 -8.268 1.00 93.12 84 THR A C 1
ATOM 682 O O . THR A 1 84 ? 8.201 8.327 -7.124 1.00 93.12 84 THR A O 1
ATOM 685 N N . ILE A 1 85 ? 8.459 7.542 -9.222 1.00 94.12 85 ILE A N 1
ATOM 686 C CA . ILE A 1 85 ? 7.797 6.248 -8.981 1.00 94.12 85 ILE A CA 1
ATOM 687 C C . ILE A 1 85 ? 8.518 5.486 -7.857 1.00 94.12 85 ILE A C 1
ATOM 689 O O . ILE A 1 85 ? 7.868 5.013 -6.929 1.00 94.12 85 ILE A O 1
ATOM 693 N N . LEU A 1 86 ? 9.854 5.415 -7.887 1.00 95.75 86 LEU A N 1
ATOM 694 C CA . LEU A 1 86 ? 10.638 4.727 -6.852 1.00 95.75 86 LEU A CA 1
ATOM 695 C C . LEU A 1 86 ? 10.501 5.379 -5.470 1.00 95.75 86 LEU A C 1
ATOM 697 O O . LEU A 1 86 ? 10.272 4.679 -4.487 1.00 95.75 86 LEU A O 1
ATOM 701 N N . ILE A 1 87 ? 10.619 6.709 -5.393 1.00 94.31 87 ILE A N 1
ATOM 702 C CA . ILE A 1 87 ? 10.486 7.450 -4.129 1.00 94.31 87 ILE A CA 1
ATOM 703 C C . ILE A 1 87 ? 9.091 7.233 -3.542 1.00 94.31 87 ILE A C 1
ATOM 705 O O . ILE A 1 87 ? 8.970 6.851 -2.381 1.00 94.31 87 ILE A O 1
ATOM 709 N N . LYS A 1 88 ? 8.046 7.401 -4.359 1.00 94.06 88 LYS A N 1
ATOM 710 C CA . LYS A 1 88 ? 6.659 7.221 -3.921 1.00 94.06 88 LYS A CA 1
ATOM 711 C C . LYS A 1 88 ? 6.374 5.791 -3.490 1.00 94.06 88 LYS A C 1
ATOM 713 O O . LYS A 1 88 ? 5.716 5.598 -2.482 1.00 94.06 88 LYS A O 1
ATOM 718 N N . THR A 1 89 ? 6.942 4.801 -4.173 1.00 95.88 89 THR A N 1
ATOM 719 C CA . THR A 1 89 ? 6.859 3.399 -3.737 1.00 95.88 89 THR A CA 1
ATOM 720 C C . THR A 1 89 ? 7.427 3.217 -2.333 1.00 95.88 89 THR A C 1
ATOM 722 O O . THR A 1 89 ? 6.788 2.598 -1.487 1.00 95.88 89 THR A O 1
ATOM 725 N N . PHE A 1 90 ? 8.612 3.769 -2.064 1.00 96.19 90 PHE A N 1
ATOM 726 C CA . PHE A 1 90 ? 9.230 3.663 -0.745 1.00 96.19 90 PHE A CA 1
ATOM 727 C C . PHE A 1 90 ? 8.401 4.368 0.339 1.00 96.19 90 PHE A C 1
ATOM 729 O O . PHE A 1 90 ? 8.199 3.809 1.417 1.00 96.19 90 PHE A O 1
ATOM 736 N N . GLU A 1 91 ? 7.891 5.566 0.043 1.00 95.44 91 GLU A N 1
ATOM 737 C CA . GLU A 1 91 ? 6.989 6.307 0.933 1.00 95.44 91 GLU A CA 1
ATOM 738 C C . GLU A 1 91 ? 5.726 5.496 1.236 1.00 95.44 91 GLU A C 1
ATOM 740 O O . GLU A 1 91 ? 5.419 5.269 2.403 1.00 95.44 91 GLU A O 1
ATOM 745 N N . THR A 1 92 ? 5.058 4.964 0.211 1.00 96.12 92 THR A N 1
ATOM 746 C CA . THR A 1 92 ? 3.843 4.158 0.371 1.00 96.12 92 THR A CA 1
ATOM 747 C C . THR A 1 92 ? 4.095 2.897 1.188 1.00 96.12 92 THR A C 1
ATOM 749 O O . THR A 1 92 ? 3.307 2.594 2.079 1.00 96.12 92 THR A O 1
ATOM 752 N N . ILE A 1 93 ? 5.195 2.171 0.960 1.00 96.81 93 ILE A N 1
ATOM 753 C CA . ILE A 1 93 ? 5.541 0.993 1.776 1.00 96.81 93 ILE A CA 1
ATOM 754 C C . ILE A 1 93 ? 5.719 1.391 3.245 1.00 96.81 93 ILE A C 1
ATOM 756 O O . ILE A 1 93 ? 5.202 0.722 4.139 1.00 96.81 93 ILE A O 1
ATOM 760 N N . LYS A 1 94 ? 6.438 2.486 3.507 1.00 97.25 94 LYS A N 1
ATOM 761 C CA . LYS A 1 94 ? 6.677 2.968 4.869 1.00 97.25 94 LYS A CA 1
ATOM 762 C C . LYS A 1 94 ? 5.376 3.386 5.559 1.00 97.25 94 LYS A C 1
ATOM 764 O O . LYS A 1 94 ? 5.144 2.996 6.699 1.00 97.25 94 LYS A O 1
ATOM 769 N N . GLU A 1 95 ? 4.543 4.163 4.875 1.00 96.69 95 GLU A N 1
ATOM 770 C CA . GLU A 1 95 ? 3.259 4.646 5.392 1.00 96.69 95 GLU A CA 1
ATOM 771 C C . GLU A 1 95 ? 2.293 3.491 5.657 1.00 96.69 95 GLU A C 1
ATOM 773 O O . GLU A 1 95 ? 1.727 3.407 6.742 1.00 96.69 95 GLU A O 1
ATOM 778 N N . THR A 1 96 ? 2.152 2.562 4.708 1.00 96.50 96 THR A N 1
ATOM 779 C CA . THR A 1 96 ? 1.279 1.388 4.865 1.00 96.50 96 THR A CA 1
ATOM 780 C C . THR A 1 96 ? 1.754 0.457 5.976 1.00 96.50 96 THR A C 1
ATOM 782 O O . THR A 1 96 ? 0.931 -0.001 6.761 1.00 96.50 96 THR A O 1
ATOM 785 N N . SER A 1 97 ? 3.065 0.237 6.118 1.00 97.50 97 SER A N 1
ATOM 786 C CA . SER A 1 97 ? 3.612 -0.556 7.230 1.00 97.50 97 SER A CA 1
ATOM 787 C C . SER A 1 97 ? 3.312 0.091 8.585 1.00 97.50 97 SER A C 1
ATOM 789 O O . SER A 1 97 ? 2.907 -0.594 9.520 1.00 97.50 97 SER A O 1
ATOM 791 N N . GLN A 1 98 ? 3.467 1.416 8.689 1.00 98.00 98 GLN A N 1
ATOM 792 C CA . GLN A 1 98 ? 3.137 2.140 9.916 1.00 98.00 98 GLN A CA 1
ATOM 793 C C . GLN A 1 98 ? 1.631 2.117 10.204 1.00 98.00 98 GLN A C 1
ATOM 795 O O . GLN A 1 98 ? 1.234 1.972 11.355 1.00 98.00 98 GLN A O 1
ATOM 800 N N . ALA A 1 99 ? 0.793 2.245 9.173 1.00 97.94 99 ALA A N 1
ATOM 801 C CA . ALA A 1 99 ? -0.656 2.180 9.319 1.00 97.94 99 ALA A CA 1
ATOM 802 C C . ALA A 1 99 ? -1.112 0.806 9.826 1.00 97.94 99 ALA A C 1
ATOM 804 O O . ALA A 1 99 ? -1.923 0.755 10.742 1.00 97.94 99 ALA A O 1
ATOM 805 N N . ILE A 1 100 ? -0.549 -0.287 9.297 1.00 98.19 100 ILE A N 1
ATOM 806 C CA . ILE A 1 100 ? -0.823 -1.650 9.782 1.00 98.19 100 ILE A CA 1
ATOM 807 C C . ILE A 1 100 ? -0.482 -1.770 11.268 1.00 98.19 100 ILE A C 1
ATOM 809 O O . ILE A 1 100 ? -1.321 -2.221 12.039 1.00 98.19 100 ILE A O 1
ATOM 813 N N . GLN A 1 101 ? 0.698 -1.298 11.682 1.00 98.06 101 GLN A N 1
ATOM 814 C CA . GLN A 1 101 ? 1.093 -1.338 13.091 1.00 98.06 101 GLN A CA 1
ATOM 815 C C . GLN A 1 101 ? 0.112 -0.569 13.987 1.00 98.06 101 GLN A C 1
ATOM 817 O O . GLN A 1 101 ? -0.272 -1.062 15.042 1.00 98.06 101 GLN A O 1
ATOM 822 N N . ASN A 1 102 ? -0.321 0.618 13.552 1.00 98.25 102 ASN A N 1
ATOM 823 C CA . ASN A 1 102 ? -1.297 1.405 14.301 1.00 98.25 102 ASN A CA 1
ATOM 824 C C . ASN A 1 102 ? -2.651 0.681 14.392 1.00 98.25 102 ASN A C 1
ATOM 826 O O . ASN A 1 102 ? -3.246 0.653 15.461 1.00 98.25 102 ASN A O 1
ATOM 830 N N . TYR A 1 103 ? -3.121 0.062 13.302 1.00 98.31 103 TYR A N 1
ATOM 831 C CA . TYR A 1 103 ? -4.366 -0.710 13.315 1.00 98.31 103 TYR A CA 1
ATOM 832 C C . TYR A 1 103 ? -4.286 -1.939 14.224 1.00 98.31 103 TYR A C 1
ATOM 834 O O . TYR A 1 103 ? -5.266 -2.249 14.897 1.00 98.31 103 TYR A O 1
ATOM 842 N N . ASP A 1 104 ? -3.140 -2.618 14.275 1.00 98.25 104 ASP A N 1
ATOM 843 C CA . ASP A 1 104 ? -2.922 -3.740 15.191 1.00 98.25 104 ASP A CA 1
ATOM 844 C C . ASP A 1 104 ? -2.943 -3.279 16.657 1.00 98.25 104 ASP A C 1
ATOM 846 O O . ASP A 1 104 ? -3.527 -3.947 17.516 1.00 98.25 104 ASP A O 1
ATOM 850 N N . ASP A 1 105 ? -2.345 -2.122 16.950 1.00 98.19 105 ASP A N 1
ATOM 851 C CA . ASP A 1 105 ? -2.371 -1.520 18.283 1.00 98.19 105 ASP A CA 1
ATOM 852 C C . ASP A 1 105 ? -3.792 -1.094 18.687 1.00 98.19 105 ASP A C 1
ATOM 854 O O . ASP A 1 105 ? -4.229 -1.421 19.792 1.00 98.19 105 ASP A O 1
ATOM 858 N N . ASP A 1 106 ? -4.539 -0.457 17.782 1.00 98.38 106 ASP A N 1
ATOM 859 C CA . ASP A 1 106 ? -5.939 -0.076 17.997 1.00 98.38 106 ASP A CA 1
ATOM 860 C C . ASP A 1 106 ? -6.824 -1.311 18.229 1.00 98.38 106 ASP A C 1
ATOM 862 O O . ASP A 1 106 ? -7.639 -1.333 19.152 1.00 98.38 106 ASP A O 1
ATOM 866 N N . CYS A 1 107 ? -6.645 -2.373 17.435 1.00 98.38 107 CYS A N 1
ATOM 867 C CA . CYS A 1 107 ? -7.381 -3.626 17.613 1.00 98.38 107 CYS A CA 1
ATOM 868 C C . CYS A 1 107 ? -7.108 -4.250 18.982 1.00 98.38 107 CYS A C 1
ATOM 870 O O . CYS A 1 107 ? -8.042 -4.726 19.625 1.00 98.38 107 CYS A O 1
ATOM 872 N N . ARG A 1 108 ? -5.852 -4.233 19.441 1.00 98.19 108 ARG A N 1
ATOM 873 C CA . ARG A 1 108 ? -5.489 -4.735 20.771 1.00 98.19 108 ARG A CA 1
ATOM 874 C C . ARG A 1 108 ? -6.159 -3.915 21.873 1.00 98.19 108 ARG A C 1
ATOM 876 O O . ARG A 1 108 ? -6.756 -4.495 22.771 1.00 98.19 108 ARG A O 1
ATOM 883 N N . MET A 1 109 ? -6.110 -2.586 21.781 1.00 98.12 109 MET A N 1
ATOM 884 C CA . MET A 1 109 ? -6.757 -1.712 22.765 1.00 98.12 109 MET A CA 1
ATOM 885 C C . MET A 1 109 ? -8.272 -1.934 22.824 1.00 98.12 109 MET A C 1
ATOM 887 O O . MET A 1 109 ? -8.830 -2.047 23.910 1.00 98.12 109 MET A O 1
ATOM 891 N N . LEU A 1 110 ? -8.930 -2.058 21.668 1.00 98.31 110 LEU A N 1
ATOM 892 C CA . LEU A 1 110 ? -10.368 -2.333 21.600 1.00 98.31 110 LEU A CA 1
ATOM 893 C C . LEU A 1 110 ? -10.728 -3.720 22.147 1.00 98.31 110 LEU A C 1
ATOM 895 O O . LEU A 1 110 ? -11.805 -3.897 22.707 1.00 98.31 110 LEU A O 1
ATOM 899 N N . GLN A 1 111 ? -9.857 -4.717 21.981 1.00 98.12 111 GLN A N 1
ATOM 900 C CA . GLN A 1 111 ? -10.056 -6.039 22.578 1.00 98.12 111 GLN A CA 1
ATOM 901 C C . GLN A 1 111 ? -9.970 -5.983 24.105 1.00 98.12 111 GLN A C 1
ATOM 903 O O . GLN A 1 111 ? -10.851 -6.523 24.767 1.00 98.12 111 GLN A O 1
ATOM 908 N N . GLU A 1 112 ? -8.968 -5.290 24.652 1.00 97.94 112 GLU A N 1
ATOM 909 C CA . GLU A 1 112 ? -8.824 -5.092 26.101 1.00 97.94 112 GLU A CA 1
ATOM 910 C C . GLU A 1 112 ? -10.014 -4.315 26.690 1.00 97.94 112 GLU A C 1
ATOM 912 O O . GLU A 1 112 ? -10.524 -4.673 27.749 1.00 97.94 112 GLU A O 1
ATOM 917 N N . GLU A 1 113 ? -10.489 -3.273 25.998 1.00 98.06 113 GLU A N 1
ATOM 918 C CA . GLU A 1 113 ? -11.671 -2.508 26.414 1.00 98.06 113 GLU A CA 1
ATOM 919 C C . GLU A 1 113 ? -12.939 -3.372 26.395 1.00 98.06 113 GLU A C 1
ATOM 921 O O . GLU A 1 113 ? -13.712 -3.352 27.352 1.00 98.06 113 GLU A O 1
ATOM 926 N N . ASN A 1 114 ? -13.142 -4.177 25.347 1.00 97.81 114 ASN A N 1
ATOM 927 C CA . ASN A 1 114 ? -14.284 -5.088 25.281 1.00 97.81 114 ASN A CA 1
ATOM 928 C C . ASN A 1 114 ? -14.250 -6.136 26.400 1.00 97.81 114 ASN A C 1
ATOM 930 O O . ASN A 1 114 ? -15.283 -6.379 27.012 1.00 97.81 114 ASN A O 1
ATOM 934 N N . GLU A 1 115 ? -13.087 -6.720 26.702 1.00 98.12 115 GLU A N 1
ATOM 935 C CA . GLU A 1 115 ? -12.948 -7.694 27.793 1.00 98.12 115 GLU A CA 1
ATOM 936 C C . GLU A 1 115 ? -13.304 -7.071 29.153 1.00 98.12 115 GLU A C 1
ATOM 938 O O . GLU A 1 115 ? -14.049 -7.664 29.934 1.00 98.12 115 GLU A O 1
ATOM 943 N N . GLN A 1 116 ? -12.853 -5.839 29.412 1.00 97.81 116 GLN A N 1
ATOM 944 C CA . GLN A 1 116 ? -13.198 -5.107 30.637 1.00 97.81 116 GLN A CA 1
ATOM 945 C C . GLN A 1 116 ? -14.701 -4.822 30.738 1.00 97.81 116 GLN A C 1
ATOM 947 O O . GLN A 1 116 ? -15.295 -4.992 31.804 1.00 97.81 116 GLN A O 1
ATOM 952 N N . LEU A 1 117 ? -15.328 -4.408 29.634 1.00 97.75 117 LEU A N 1
ATOM 953 C CA . LEU A 1 117 ? -16.768 -4.150 29.594 1.00 97.75 117 LEU A CA 1
ATOM 954 C C . LEU A 1 117 ? -17.587 -5.435 29.770 1.00 97.75 117 LEU A C 1
ATOM 956 O O . LEU A 1 117 ? -18.615 -5.415 30.445 1.00 97.75 117 LEU A O 1
ATOM 960 N N . GLU A 1 118 ? -17.145 -6.553 29.193 1.00 97.50 118 GLU A N 1
ATOM 961 C CA . GLU A 1 118 ? -17.775 -7.862 29.382 1.00 97.50 118 GLU A CA 1
ATOM 962 C C . GLU A 1 118 ? -17.691 -8.323 30.845 1.00 97.50 118 GLU A C 1
ATOM 964 O O . GLU A 1 118 ? -18.686 -8.807 31.392 1.00 97.50 118 GLU A O 1
ATOM 969 N N . GLU A 1 119 ? -16.547 -8.122 31.507 1.00 97.25 119 GLU A N 1
ATOM 970 C CA . GLU A 1 119 ? -16.396 -8.410 32.936 1.00 97.25 119 GLU A CA 1
ATOM 971 C C . GLU A 1 119 ? -17.320 -7.521 33.784 1.00 97.25 119 GLU A C 1
ATOM 973 O O . GLU A 1 119 ? -18.052 -8.025 34.642 1.00 97.25 119 GLU A O 1
ATOM 978 N N . GLU A 1 120 ? -17.357 -6.212 33.519 1.00 97.19 120 GLU A N 1
ATOM 979 C CA . GLU A 1 120 ? -18.235 -5.284 34.236 1.00 97.19 120 GLU A CA 1
ATOM 980 C C . GLU A 1 120 ? -19.711 -5.678 34.078 1.00 97.19 120 GLU A C 1
ATOM 982 O O . GLU A 1 120 ? -20.435 -5.774 35.076 1.00 97.19 120 GLU A O 1
ATOM 987 N N . LEU A 1 121 ? -20.148 -5.999 32.856 1.00 96.81 121 LEU A N 1
ATOM 988 C CA . LEU A 1 121 ? -21.504 -6.481 32.592 1.00 96.81 121 LEU A CA 1
ATOM 989 C C . LEU A 1 121 ? -21.817 -7.760 33.372 1.00 96.81 121 LEU A C 1
ATOM 991 O O . LEU A 1 121 ? -22.857 -7.822 34.028 1.00 96.81 121 LEU A O 1
ATOM 995 N N . ALA A 1 122 ? -20.914 -8.742 33.377 1.00 96.69 122 ALA A N 1
ATOM 996 C CA . ALA A 1 122 ? -21.112 -9.988 34.114 1.00 96.69 122 ALA A CA 1
ATOM 997 C C . ALA A 1 122 ? -21.272 -9.746 35.626 1.00 96.69 122 ALA A C 1
ATOM 999 O O . ALA A 1 122 ? -22.161 -10.320 36.266 1.00 96.69 122 ALA A O 1
ATOM 1000 N N . THR A 1 123 ? -20.459 -8.856 36.211 1.00 96.56 123 THR A N 1
ATOM 1001 C CA . THR A 1 123 ? -20.587 -8.509 37.638 1.00 96.56 123 THR A CA 1
ATOM 1002 C C . THR A 1 123 ? -21.904 -7.799 37.947 1.00 96.56 123 THR A C 1
ATOM 1004 O O . THR A 1 123 ? -22.507 -8.038 38.999 1.00 96.56 123 THR A O 1
ATOM 1007 N N . LEU A 1 124 ? -22.373 -6.936 37.044 1.00 95.88 124 LEU A N 1
ATOM 1008 C CA . LEU A 1 124 ? -23.618 -6.197 37.212 1.00 95.88 124 LEU A CA 1
ATOM 1009 C C . LEU A 1 124 ? -24.836 -7.119 37.072 1.00 95.88 124 LEU A C 1
ATOM 1011 O O . LEU A 1 124 ? -25.777 -7.023 37.863 1.00 95.88 124 LEU A O 1
ATOM 1015 N N . GLU A 1 125 ? -24.801 -8.056 36.125 1.00 95.81 125 GLU A N 1
ATOM 1016 C CA . GLU A 1 125 ? -25.814 -9.100 35.967 1.00 95.81 125 GLU A CA 1
ATOM 1017 C C . GLU A 1 125 ? -25.902 -9.991 37.213 1.00 95.81 125 GLU A C 1
ATOM 1019 O O . GLU A 1 125 ? -27.002 -10.276 37.697 1.00 95.81 125 GLU A O 1
ATOM 1024 N N . GLU A 1 126 ? -24.764 -10.382 37.796 1.00 95.31 126 GLU A N 1
ATOM 1025 C CA . GLU A 1 126 ? -24.746 -11.166 39.033 1.00 95.31 126 GLU A CA 1
ATOM 1026 C C . GLU A 1 126 ? -25.375 -10.392 40.203 1.00 95.31 126 GLU A C 1
ATOM 1028 O O . GLU A 1 126 ? -26.185 -10.943 40.958 1.00 95.31 126 GLU A O 1
ATOM 1033 N N . GLN A 1 127 ? -25.038 -9.107 40.349 1.00 95.19 127 GLN A N 1
ATOM 1034 C CA . GLN A 1 127 ? -25.628 -8.234 41.367 1.00 95.19 127 GLN A CA 1
ATOM 1035 C C . GLN A 1 127 ? -27.140 -8.087 41.177 1.00 95.19 127 GLN A C 1
ATOM 1037 O O . GLN A 1 127 ? -27.898 -8.235 42.138 1.00 95.19 127 GLN A O 1
ATOM 1042 N N . TYR A 1 128 ? -27.591 -7.867 39.941 1.00 94.44 128 TYR A N 1
ATOM 1043 C CA . TYR A 1 128 ? -29.011 -7.765 39.621 1.00 94.44 128 TYR A CA 1
ATOM 1044 C C . TYR A 1 128 ? -29.770 -9.050 39.983 1.00 94.44 128 TYR A C 1
ATOM 1046 O O . TYR A 1 128 ? -30.838 -8.997 40.596 1.00 94.44 128 TYR A O 1
ATOM 1054 N N . MET A 1 129 ? -29.194 -10.218 39.683 1.00 93.81 129 MET A N 1
ATOM 1055 C CA . MET A 1 129 ? -29.787 -11.514 40.025 1.00 93.81 129 MET A CA 1
ATOM 1056 C C . MET A 1 129 ? -29.872 -11.750 41.535 1.00 93.81 129 MET A C 1
ATOM 1058 O O . MET A 1 129 ? -30.853 -12.333 42.001 1.00 93.81 129 MET A O 1
ATOM 1062 N N . LYS A 1 130 ? -28.875 -11.306 42.312 1.00 93.12 130 LYS A N 1
ATOM 1063 C CA . LYS A 1 130 ? -28.912 -11.376 43.784 1.00 93.12 130 LYS A CA 1
ATOM 1064 C C . LYS A 1 130 ? -30.044 -10.519 44.345 1.00 93.12 130 LYS A C 1
ATOM 1066 O O . LYS A 1 130 ? -30.889 -11.045 45.063 1.00 93.12 130 LYS A O 1
ATOM 1071 N N . ILE A 1 131 ? -30.122 -9.255 43.928 1.00 94.12 131 ILE A N 1
ATOM 1072 C CA . ILE A 1 131 ? -31.173 -8.323 44.360 1.00 94.12 131 ILE A CA 1
ATOM 1073 C C . ILE A 1 131 ? -32.564 -8.863 44.000 1.00 94.12 131 ILE A C 1
ATOM 1075 O O . ILE A 1 131 ? -33.475 -8.836 44.823 1.00 94.12 131 ILE A O 1
ATOM 1079 N N . SER A 1 132 ? -32.742 -9.396 42.786 1.00 92.88 132 SER A N 1
ATOM 1080 C CA . SER A 1 132 ? -34.030 -9.967 42.374 1.00 92.88 132 SER A CA 1
ATOM 1081 C C . SER A 1 132 ? -34.454 -11.144 43.257 1.00 92.88 132 SER A C 1
ATOM 1083 O O . SER A 1 132 ? -35.625 -11.235 43.620 1.00 92.88 132 SER A O 1
ATOM 1085 N N . LYS A 1 133 ? -33.519 -12.031 43.626 1.00 90.62 133 LYS A N 1
ATOM 1086 C CA . LYS A 1 133 ? -33.806 -13.161 44.524 1.00 90.62 133 LYS A CA 1
ATOM 1087 C C . LYS A 1 133 ? -34.177 -12.694 45.928 1.00 90.62 133 LYS A C 1
ATOM 1089 O O . LYS A 1 133 ? -35.149 -13.197 46.478 1.00 90.62 133 LYS A O 1
ATOM 1094 N N . GLU A 1 134 ? -33.450 -11.721 46.476 1.00 91.00 134 GLU A N 1
ATOM 1095 C CA . GLU A 1 134 ? -33.746 -11.142 47.794 1.00 91.00 134 GLU A CA 1
ATOM 1096 C C . GLU A 1 134 ? -35.163 -10.545 47.835 1.00 91.00 134 GLU A C 1
ATOM 1098 O O . GLU A 1 134 ? -35.937 -10.844 48.744 1.00 91.00 134 GLU A O 1
ATOM 1103 N N . ILE A 1 135 ? -35.558 -9.794 46.800 1.00 90.31 135 ILE A N 1
ATOM 1104 C CA . ILE A 1 135 ? -36.914 -9.229 46.682 1.00 90.31 135 ILE A CA 1
ATOM 1105 C C . ILE A 1 135 ? -37.986 -10.331 46.647 1.00 90.31 135 ILE A C 1
ATOM 1107 O O . ILE A 1 135 ? -39.044 -10.197 47.272 1.00 90.31 135 ILE A O 1
ATOM 1111 N N . ASP A 1 136 ? -37.748 -11.418 45.913 1.00 88.56 136 ASP A N 1
ATOM 1112 C CA . ASP A 1 136 ? -38.697 -12.531 45.820 1.00 88.56 136 ASP A CA 1
ATOM 1113 C C . ASP A 1 136 ? -38.799 -13.319 47.139 1.00 88.56 136 ASP A C 1
ATOM 1115 O O . ASP A 1 136 ? -39.890 -13.749 47.530 1.00 88.56 136 ASP A O 1
ATOM 1119 N N . GLU A 1 137 ? -37.692 -13.475 47.866 1.00 86.50 137 GLU A N 1
ATOM 1120 C CA . GLU A 1 137 ? -37.665 -14.086 49.198 1.00 86.50 137 GLU A CA 1
ATOM 1121 C C . GLU A 1 137 ? -38.426 -13.240 50.231 1.00 86.50 137 GLU A C 1
ATOM 1123 O O . GLU A 1 137 ? -39.275 -13.778 50.950 1.00 86.50 137 GLU A O 1
ATOM 1128 N N . GLU A 1 138 ? -38.211 -11.921 50.259 1.00 84.19 138 GLU A N 1
ATOM 1129 C CA . GLU A 1 138 ? -38.946 -10.990 51.128 1.00 84.19 138 GLU A CA 1
ATOM 1130 C C . GLU A 1 138 ? -40.456 -11.009 50.848 1.00 84.19 138 GLU A C 1
ATOM 1132 O O . GLU A 1 138 ? -41.279 -11.034 51.771 1.00 84.19 138 GLU A O 1
ATOM 1137 N N . ARG A 1 139 ? -40.856 -11.050 49.571 1.00 81.56 139 ARG A N 1
ATOM 1138 C CA . ARG A 1 139 ? -42.270 -11.162 49.174 1.00 81.56 139 ARG A CA 1
ATOM 1139 C C . ARG A 1 139 ? -42.909 -12.463 49.648 1.00 81.56 139 ARG A C 1
ATOM 1141 O O . ARG A 1 139 ? -44.062 -12.456 50.079 1.00 81.56 139 ARG A O 1
ATOM 1148 N N . ASN A 1 140 ? -42.182 -13.574 49.583 1.00 75.81 140 ASN A N 1
ATOM 1149 C CA . ASN A 1 140 ? -42.688 -14.876 50.014 1.00 75.81 140 ASN A CA 1
ATOM 1150 C C . ASN A 1 140 ? -42.794 -14.998 51.541 1.00 75.81 140 ASN A C 1
ATOM 1152 O O . ASN A 1 140 ? -43.683 -15.696 52.028 1.00 75.81 140 ASN A O 1
ATOM 1156 N N . GLN A 1 141 ? -41.926 -14.321 52.298 1.00 72.44 141 GLN A N 1
ATOM 1157 C CA . GLN A 1 141 ? -42.014 -14.272 53.761 1.00 72.44 141 GLN A CA 1
ATOM 1158 C C . GLN A 1 141 ? -43.178 -13.401 54.247 1.00 72.44 141 GLN A C 1
ATOM 1160 O O . GLN A 1 141 ? -43.865 -13.791 55.183 1.00 72.44 141 GLN A O 1
ATOM 1165 N N . ASN A 1 142 ? -43.451 -12.276 53.582 1.00 69.62 142 ASN A N 1
ATOM 1166 C CA . ASN A 1 142 ? -44.558 -11.382 53.944 1.00 69.62 142 ASN A CA 1
ATOM 1167 C C . ASN A 1 142 ? -45.957 -11.935 53.601 1.00 69.62 142 ASN A C 1
ATOM 1169 O O . ASN A 1 142 ? -46.955 -11.423 54.103 1.00 69.62 142 ASN A O 1
ATOM 1173 N N . ASN A 1 143 ? -46.043 -12.963 52.749 1.00 63.66 143 ASN A N 1
ATOM 1174 C CA . ASN A 1 143 ? -47.298 -13.612 52.348 1.00 63.66 143 ASN A CA 1
ATOM 1175 C C . ASN A 1 143 ? -47.628 -14.896 53.147 1.00 63.66 143 ASN A C 1
ATOM 1177 O O . ASN A 1 143 ? -48.603 -15.574 52.813 1.00 63.66 143 ASN A O 1
ATOM 1181 N N . LYS A 1 144 ? -46.830 -15.253 54.163 1.00 53.75 144 LYS A N 1
ATOM 1182 C CA . LYS A 1 144 ? -47.081 -16.362 55.104 1.00 53.75 144 LYS A CA 1
ATOM 1183 C C . LYS A 1 144 ? -47.572 -15.847 56.450 1.00 53.75 144 LYS A C 1
ATOM 1185 O O . LYS A 1 144 ? -48.413 -16.556 57.045 1.00 53.75 144 LYS A O 1
#

Radius of gyration: 37.15 Å; chains: 1; bounding box: 82×60×100 Å

pLDDT: mean 81.03, std 19.21, range [39.03, 98.38]

InterPro domains:
  IPR011598 Myc-type, basic helix-loop-helix (bHLH) domain [PF00010] (47-95)
  IPR011598 Myc-type, basic helix-loop-helix (bHLH) domain [PS50888] (45-96)
  IPR011598 Myc-type, basic helix-loop-helix (bHLH) domain [SM00353] (51-102)
  IPR036638 Helix-loop-helix DNA-binding domain superfamily [G3DSA:4.10.280.10] (46-124)
  IPR036638 Helix-loop-helix DNA-binding domain superfamily [SSF47459] (43-121)

Foldseek 3Di:
DDDDPDDPDDPPPPPPPPPPDDDDPPDDDPPCLVVDPDPVVSVVVVVVVVVVVVVVVVVVVVVVLVVLQVVFPDPPDVDDDSVVSVVRSVVVVVVVVVVVVVVVVVVVVVVVVVVVVVVVVVVVVVVVVVVVVVVVVVVVVVVD